Protein AF-A0A0G1R6E9-F1 (afdb_monomer_lite)

pLDDT: mean 75.88, std 12.19, range [43.12, 94.75]

Structure (mmCIF, N/CA/C/O backbone):
data_AF-A0A0G1R6E9-F1
#
_entry.id   AF-A0A0G1R6E9-F1
#
loop_
_atom_site.group_PDB
_atom_site.id
_atom_site.type_symbol
_atom_site.label_atom_id
_atom_site.label_alt_id
_atom_site.label_comp_id
_atom_site.label_asym_id
_atom_site.label_entity_id
_atom_site.label_seq_id
_atom_site.pdbx_PDB_ins_code
_atom_site.Cartn_x
_atom_site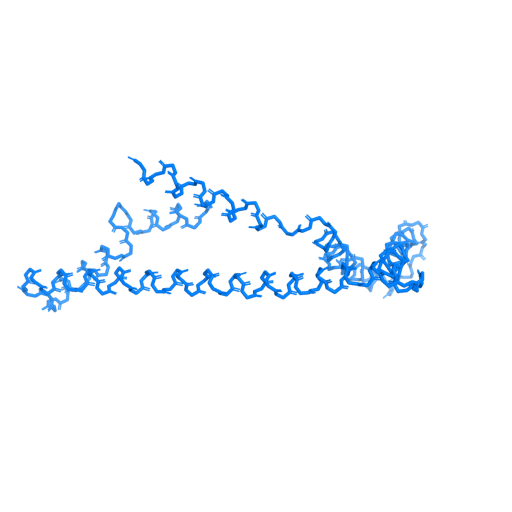.Cartn_y
_atom_site.Cartn_z
_atom_site.occupancy
_atom_site.B_iso_or_equiv
_atom_site.auth_seq_id
_atom_site.auth_comp_id
_atom_site.auth_asym_id
_atom_site.auth_atom_id
_atom_site.pdbx_PDB_model_num
ATOM 1 N N . MET A 1 1 ? -12.858 14.632 7.240 1.00 53.41 1 MET A N 1
ATOM 2 C CA . MET A 1 1 ? -13.126 16.078 7.364 1.00 53.41 1 MET A CA 1
ATOM 3 C C . MET A 1 1 ? -14.202 16.492 6.364 1.00 53.41 1 MET A C 1
ATOM 5 O O . MET A 1 1 ? -15.288 16.811 6.802 1.00 53.41 1 MET A O 1
ATOM 9 N N . ILE A 1 2 ? -14.005 16.255 5.063 1.00 55.19 2 ILE A N 1
ATOM 10 C CA . ILE A 1 2 ? -14.931 16.658 3.980 1.00 55.19 2 ILE A CA 1
ATOM 11 C C . ILE A 1 2 ? -16.388 16.169 4.141 1.00 55.19 2 ILE A C 1
ATOM 13 O O . ILE A 1 2 ? -17.317 16.931 3.910 1.00 55.19 2 ILE A O 1
ATOM 17 N N . LEU A 1 3 ? -16.621 14.919 4.559 1.00 47.75 3 LEU A N 1
ATOM 18 C CA . LEU A 1 3 ? -17.990 14.393 4.675 1.00 47.75 3 LEU A CA 1
ATOM 19 C C . LEU A 1 3 ? -18.774 15.015 5.845 1.00 47.75 3 LEU A C 1
ATOM 21 O O . LEU A 1 3 ? -19.981 15.183 5.741 1.00 47.75 3 LEU A O 1
ATOM 25 N N . GLY A 1 4 ? -18.091 15.376 6.937 1.00 54.84 4 GLY A N 1
ATOM 26 C CA . GLY A 1 4 ? -18.720 16.034 8.085 1.00 54.84 4 GLY A CA 1
ATOM 27 C C . GLY A 1 4 ? -19.190 17.440 7.728 1.00 54.84 4 GLY A C 1
ATOM 28 O O . GLY A 1 4 ? -20.334 17.782 7.999 1.00 54.84 4 GLY A O 1
ATOM 29 N N . ASP A 1 5 ? -18.347 18.192 7.019 1.00 59.56 5 ASP A N 1
ATOM 30 C CA . ASP A 1 5 ? -18.644 19.564 6.597 1.00 59.56 5 ASP A CA 1
ATOM 31 C C . ASP A 1 5 ? -19.755 19.608 5.530 1.00 59.56 5 ASP A C 1
ATOM 33 O O . ASP A 1 5 ? -20.613 20.488 5.559 1.00 59.56 5 ASP A O 1
ATOM 37 N N . ILE A 1 6 ? -19.804 18.620 4.622 1.00 57.41 6 ILE A N 1
ATOM 38 C CA . ILE A 1 6 ? -20.893 18.483 3.637 1.00 57.41 6 ILE A CA 1
ATOM 39 C C . ILE A 1 6 ? -22.212 18.124 4.325 1.00 57.41 6 ILE A C 1
ATOM 41 O O . ILE A 1 6 ? -23.246 18.704 4.008 1.00 57.41 6 ILE A O 1
ATOM 45 N N . LEU A 1 7 ? -22.197 17.189 5.276 1.00 51.84 7 LEU A N 1
ATOM 46 C CA . LEU A 1 7 ? -23.406 16.809 6.005 1.00 51.84 7 LEU A CA 1
ATOM 47 C C . LEU A 1 7 ? -23.935 17.960 6.869 1.00 51.84 7 LEU A C 1
ATOM 49 O O . LEU A 1 7 ? -25.143 18.153 6.948 1.00 51.84 7 LEU A O 1
ATOM 53 N N . GLN A 1 8 ? -23.049 18.762 7.456 1.00 56.00 8 GLN A N 1
ATOM 54 C CA . GLN A 1 8 ? -23.423 19.945 8.231 1.00 56.00 8 GLN A CA 1
ATOM 55 C C . GLN A 1 8 ? -23.928 21.091 7.336 1.00 56.00 8 GLN A C 1
ATOM 57 O O . GLN A 1 8 ? -24.841 21.816 7.724 1.00 56.00 8 GLN A O 1
ATOM 62 N N . GLY A 1 9 ? -23.378 21.225 6.123 1.00 59.53 9 GLY A N 1
ATOM 63 C CA . GLY A 1 9 ? -23.815 22.206 5.128 1.00 59.53 9 GLY A CA 1
ATOM 64 C C . GLY A 1 9 ? -25.138 21.863 4.434 1.00 59.53 9 GLY A C 1
ATOM 65 O O . GLY A 1 9 ? -25.863 22.774 4.046 1.00 59.53 9 GLY A O 1
ATOM 66 N N . VAL A 1 10 ? -25.466 20.575 4.288 1.00 59.34 10 VAL A N 1
ATOM 67 C CA . VAL A 1 10 ? -26.710 20.114 3.644 1.00 59.34 10 VAL A CA 1
ATOM 68 C C . VAL A 1 10 ? -27.852 19.948 4.651 1.00 59.34 10 VAL A C 1
ATOM 70 O O . VAL A 1 10 ? -28.962 20.356 4.341 1.00 59.34 10 VAL A O 1
ATOM 73 N N . PHE A 1 11 ? -27.586 19.416 5.852 1.00 57.34 11 PHE A N 1
ATOM 74 C CA . PHE A 1 11 ? -28.624 19.063 6.840 1.00 57.34 11 PHE A CA 1
ATOM 75 C C . PHE A 1 11 ? -28.690 20.006 8.063 1.00 57.34 11 PHE A C 1
ATOM 77 O O . PHE A 1 11 ? -29.456 19.780 9.005 1.00 57.34 11 PHE A O 1
ATOM 84 N N . GLY A 1 12 ? -27.878 21.071 8.080 1.00 61.88 12 GLY A N 1
ATOM 85 C CA . GLY A 1 12 ? -27.854 22.077 9.146 1.00 61.88 12 GLY A CA 1
ATOM 86 C C . GLY A 1 12 ? -27.498 21.533 10.539 1.00 61.88 12 GLY 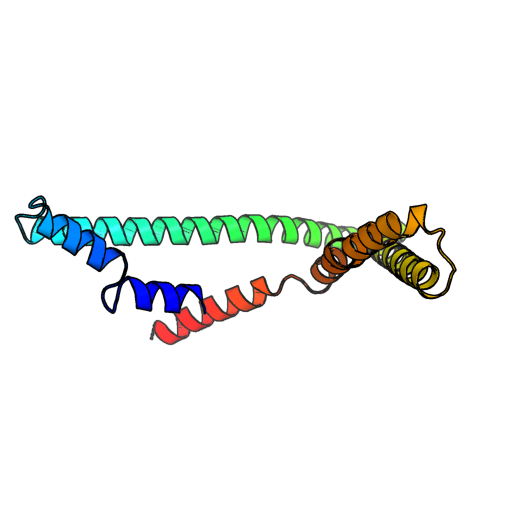A C 1
ATOM 87 O O . GLY A 1 12 ? -27.065 20.394 10.714 1.00 61.88 12 GLY A O 1
ATOM 88 N N . GLU A 1 13 ? -27.708 22.357 11.570 1.00 57.38 13 GLU A N 1
ATOM 89 C CA . GLU A 1 13 ? -27.358 22.060 12.974 1.00 57.38 13 GLU A CA 1
ATOM 90 C C . GLU A 1 13 ? -28.123 20.855 13.568 1.00 57.38 13 GLU A C 1
ATOM 92 O O . GLU A 1 13 ? -27.738 20.311 14.601 1.00 57.38 13 GLU A O 1
ATOM 97 N N . LYS A 1 14 ? -29.201 20.413 12.904 1.00 57.00 14 LYS A N 1
ATOM 98 C CA . LYS A 1 14 ? -30.074 19.317 13.351 1.00 57.00 14 LYS A CA 1
ATOM 99 C C . LYS A 1 14 ? -29.705 17.940 12.774 1.00 57.00 14 LYS A C 1
ATOM 101 O O . LYS A 1 14 ? -30.206 16.936 13.286 1.00 57.00 14 LYS A O 1
ATOM 106 N N . GLY A 1 15 ? -28.847 17.877 11.750 1.00 65.62 15 GLY A N 1
ATOM 107 C CA . GLY A 1 15 ? -28.393 16.635 11.111 1.00 65.62 15 GLY A CA 1
ATOM 108 C C . GLY A 1 15 ? -29.484 15.853 10.356 1.00 65.62 15 GLY A C 1
ATOM 109 O O . GLY A 1 15 ? -30.660 16.217 10.360 1.00 65.62 15 GLY A O 1
ATOM 110 N N . ILE A 1 16 ? -29.096 14.734 9.725 1.00 64.50 16 ILE A N 1
ATOM 111 C CA . ILE A 1 16 ? -29.973 13.894 8.877 1.00 64.50 16 ILE A CA 1
ATOM 112 C C . ILE A 1 16 ? -31.225 13.430 9.645 1.00 64.50 16 ILE A C 1
ATOM 114 O O . ILE A 1 16 ? -32.338 13.487 9.124 1.00 64.50 16 ILE A O 1
ATOM 118 N N . ALA A 1 17 ? -31.067 13.026 10.909 1.00 62.47 17 ALA A N 1
ATOM 119 C CA . ALA A 1 17 ? -32.177 12.605 11.761 1.00 62.47 17 ALA A CA 1
ATOM 120 C C . ALA A 1 17 ? -33.183 13.736 12.059 1.00 62.47 17 ALA A C 1
ATOM 122 O O . ALA A 1 17 ? -34.372 13.474 12.227 1.00 62.47 17 ALA A O 1
ATOM 123 N N . GLY A 1 18 ? -32.734 14.994 12.119 1.00 65.94 18 GLY A N 1
ATOM 124 C CA . GLY A 1 18 ? -33.610 16.152 12.282 1.00 65.94 18 GLY A CA 1
ATOM 125 C C . GLY A 1 18 ? -34.443 16.436 11.036 1.00 65.94 18 GLY A C 1
ATOM 126 O O . GLY A 1 18 ? -35.645 16.667 11.148 1.00 65.94 18 GLY A O 1
ATOM 127 N N . GLU A 1 19 ? -33.826 16.347 9.861 1.00 69.00 19 GLU A N 1
ATOM 128 C CA . GLU A 1 19 ? -34.484 16.645 8.588 1.00 69.00 19 GLU A CA 1
ATOM 129 C C . GLU A 1 19 ? -35.496 15.569 8.181 1.00 69.00 19 GLU A C 1
ATOM 131 O O . GLU A 1 19 ? -36.607 15.889 7.765 1.00 69.00 19 GLU A O 1
ATOM 136 N N . VAL A 1 20 ? -35.183 14.287 8.407 1.00 66.31 20 VAL A N 1
ATOM 137 C CA . VAL A 1 20 ? -36.142 13.189 8.191 1.00 66.31 20 VAL A CA 1
ATOM 138 C C . VAL A 1 20 ? -37.378 13.356 9.082 1.00 66.31 20 VAL A C 1
ATOM 140 O O . VAL A 1 20 ? -38.501 13.113 8.640 1.00 66.31 20 VAL A O 1
ATOM 143 N N . VAL A 1 21 ? -37.205 13.826 10.320 1.00 66.31 21 VAL A N 1
ATOM 144 C CA . VAL A 1 21 ? -38.327 14.114 11.225 1.00 66.31 21 VAL A CA 1
ATOM 145 C C . VAL A 1 21 ? -39.143 15.319 10.753 1.00 66.31 21 VAL A C 1
ATOM 147 O O . VAL A 1 21 ? -40.371 15.272 10.811 1.00 66.31 21 VAL A O 1
ATOM 150 N N . ASP A 1 22 ? -38.503 16.368 10.239 1.00 69.56 22 ASP A N 1
ATOM 151 C CA . ASP A 1 22 ? -39.193 17.550 9.708 1.00 69.56 22 ASP A CA 1
ATOM 152 C C . ASP A 1 22 ? -39.970 17.222 8.404 1.00 69.56 22 ASP A C 1
ATOM 154 O O . ASP A 1 22 ? -41.095 17.696 8.203 1.00 69.56 22 ASP A O 1
ATOM 158 N N . VAL A 1 23 ? -39.466 16.307 7.565 1.00 69.19 23 VAL A N 1
ATOM 159 C CA . VAL A 1 23 ? -40.198 15.748 6.406 1.00 69.19 23 VAL A CA 1
ATOM 160 C C . VAL A 1 23 ? -41.386 14.874 6.847 1.00 69.19 23 VAL A C 1
ATOM 162 O O . VAL A 1 23 ? -42.477 14.938 6.274 1.00 69.19 23 VAL A O 1
ATOM 165 N N . LEU A 1 24 ? -41.231 14.082 7.910 1.00 66.25 24 LEU A N 1
ATOM 166 C CA . LEU A 1 24 ? -42.313 13.251 8.461 1.00 66.25 24 LEU A CA 1
ATOM 167 C C . LEU A 1 24 ? -43.405 14.075 9.173 1.00 66.25 24 LEU A C 1
ATOM 169 O O . LEU A 1 24 ? -44.576 13.683 9.184 1.00 66.25 24 LEU A O 1
ATOM 173 N N . LYS A 1 25 ? -43.051 15.243 9.721 1.00 65.25 25 LYS A N 1
ATOM 174 C CA . LYS A 1 25 ? -44.009 16.237 10.231 1.00 65.25 25 LYS A CA 1
ATOM 175 C C . LYS A 1 25 ? -44.761 16.939 9.106 1.00 65.25 25 LYS A C 1
ATOM 177 O O . LYS A 1 25 ? -45.984 17.028 9.157 1.00 65.25 25 LYS A O 1
ATOM 182 N N . SER A 1 26 ? -44.053 17.407 8.077 1.00 68.00 26 SER A N 1
ATOM 183 C CA . SER A 1 26 ? -44.668 18.124 6.946 1.00 68.00 26 SER A CA 1
ATOM 184 C C . SER A 1 26 ? -45.570 17.241 6.076 1.00 68.00 26 SER A C 1
ATOM 186 O O . SER A 1 26 ? -46.534 17.736 5.500 1.00 68.00 26 SER A O 1
ATOM 188 N N . SER A 1 27 ? -45.330 15.928 6.042 1.00 65.81 27 SER A N 1
ATOM 189 C CA . SER A 1 27 ? -46.206 14.942 5.387 1.00 65.81 27 SER A CA 1
ATOM 190 C C . SER A 1 27 ? -47.440 14.538 6.214 1.00 65.81 27 SER A C 1
ATOM 192 O O . SER A 1 27 ? -48.269 13.765 5.737 1.00 65.81 27 SER A O 1
ATOM 194 N N . GLY A 1 28 ? -47.600 15.056 7.441 1.00 63.06 28 GLY A N 1
ATOM 195 C CA . GLY A 1 28 ? -48.772 14.808 8.293 1.00 63.06 28 GLY A CA 1
ATOM 196 C C . GLY A 1 28 ? -48.828 13.415 8.935 1.00 63.06 28 GLY A C 1
ATOM 197 O O . GLY A 1 28 ? -49.869 13.025 9.473 1.00 63.06 28 GLY A O 1
ATOM 198 N N . VAL A 1 29 ? -47.724 12.663 8.875 1.00 60.69 29 VAL A N 1
ATOM 199 C CA . VAL A 1 29 ? -47.596 11.302 9.423 1.00 60.69 29 VAL A CA 1
ATOM 200 C C . VAL A 1 29 ? -47.353 11.338 10.935 1.00 60.69 29 VAL A C 1
ATOM 202 O O . VAL A 1 29 ? -47.875 10.496 11.661 1.00 60.69 29 VAL A O 1
ATOM 205 N N . ILE A 1 30 ? -46.624 12.343 11.430 1.00 58.03 30 ILE A N 1
ATOM 206 C CA . ILE A 1 30 ? -46.391 12.555 12.865 1.00 58.03 30 ILE A CA 1
ATOM 207 C C . ILE A 1 30 ? -47.472 13.487 13.418 1.00 58.03 30 ILE A C 1
ATOM 209 O O . ILE A 1 30 ? -47.479 14.679 13.118 1.00 58.03 30 ILE A O 1
ATOM 213 N N . LYS A 1 31 ? -48.379 12.941 14.233 1.00 62.22 31 LYS A N 1
ATOM 214 C CA . LYS A 1 31 ? -49.479 13.694 14.867 1.00 62.22 31 LYS A CA 1
ATOM 215 C C . LYS A 1 31 ? -49.325 13.863 16.381 1.00 62.22 31 LYS A C 1
ATOM 217 O O . LYS A 1 31 ? -49.923 14.779 16.932 1.00 62.22 31 LYS A O 1
ATOM 222 N N . ASP A 1 32 ? -48.494 13.033 17.018 1.00 67.31 32 ASP A N 1
ATOM 223 C CA . ASP A 1 32 ? -48.285 13.009 18.471 1.00 67.31 32 ASP A CA 1
ATOM 224 C C . ASP A 1 32 ? -46.792 13.109 18.853 1.00 67.31 32 ASP A C 1
ATOM 226 O O . ASP A 1 32 ? -45.954 12.483 18.188 1.00 67.31 32 ASP A O 1
ATOM 230 N N . PRO A 1 33 ? -46.443 13.822 19.948 1.00 71.19 33 PRO A N 1
ATOM 231 C CA . PRO A 1 33 ? -45.064 13.968 20.440 1.00 71.19 33 PRO A CA 1
ATOM 232 C C . PRO A 1 33 ? -44.355 12.633 20.718 1.00 71.19 33 PRO A C 1
ATOM 234 O O . PRO A 1 33 ? -43.158 12.495 20.468 1.00 71.19 33 PRO A O 1
ATOM 237 N N . ASP A 1 34 ? -45.098 11.619 21.167 1.00 72.56 34 ASP A N 1
ATOM 238 C CA . ASP A 1 34 ? -44.561 10.281 21.448 1.00 72.56 34 ASP A CA 1
ATOM 239 C C . ASP A 1 34 ? -44.138 9.527 20.179 1.00 72.56 34 ASP A C 1
ATOM 241 O O . ASP A 1 34 ? -43.226 8.695 20.206 1.00 72.56 34 ASP A O 1
ATOM 245 N N . MET A 1 35 ? -44.782 9.813 19.044 1.00 66.44 35 MET A N 1
ATOM 246 C CA . MET A 1 35 ? -44.444 9.202 17.759 1.00 66.44 35 MET A CA 1
ATOM 247 C C . MET A 1 35 ? -43.171 9.822 17.175 1.00 66.44 35 MET A C 1
ATOM 249 O O . MET A 1 35 ? -42.332 9.102 16.634 1.00 66.44 35 MET A O 1
ATOM 253 N N . GLU A 1 36 ? -42.981 11.134 17.352 1.00 69.06 36 GLU A N 1
ATOM 254 C CA . GLU A 1 36 ? -41.730 11.813 17.002 1.00 69.06 36 GLU A CA 1
ATOM 255 C C . GLU A 1 36 ? -40.544 11.224 17.771 1.00 69.06 36 GLU A C 1
ATOM 257 O O . GLU A 1 36 ? -39.494 10.950 17.187 1.00 69.06 36 GLU A O 1
ATOM 262 N N . LEU A 1 37 ? -40.719 10.998 19.074 1.00 75.62 37 LEU A N 1
ATOM 263 C CA . LEU A 1 37 ? -39.660 10.501 19.945 1.00 75.62 37 LEU A CA 1
ATOM 264 C C . LEU A 1 37 ? -39.239 9.075 19.557 1.00 75.62 37 LEU A C 1
ATOM 266 O O . LEU A 1 37 ? -38.046 8.789 19.467 1.00 75.62 37 LEU A O 1
ATOM 270 N N . LYS A 1 38 ? -40.206 8.216 19.209 1.00 80.19 38 LYS A N 1
ATOM 271 C CA . LYS A 1 38 ? -39.944 6.863 18.689 1.00 80.19 38 LYS A CA 1
ATOM 272 C C . LYS A 1 38 ? -39.239 6.869 17.335 1.00 80.19 38 LYS A C 1
ATOM 274 O O . LYS A 1 38 ? -38.358 6.046 17.113 1.00 80.19 38 LYS A O 1
ATOM 279 N N . ILE A 1 39 ? -39.596 7.784 16.433 1.00 78.00 39 ILE A N 1
ATOM 280 C CA . ILE A 1 39 ? -38.942 7.907 15.121 1.00 78.00 39 ILE A CA 1
ATOM 281 C C . ILE A 1 39 ? -37.505 8.405 15.283 1.00 78.00 39 ILE A C 1
ATOM 283 O O . ILE A 1 39 ? -36.599 7.848 14.670 1.00 78.00 39 ILE A O 1
ATOM 287 N N . ARG A 1 40 ? -37.272 9.400 16.148 1.00 75.12 40 ARG A N 1
ATOM 288 C CA . ARG A 1 40 ? -35.919 9.876 16.476 1.00 75.12 40 ARG A CA 1
ATOM 289 C C . ARG A 1 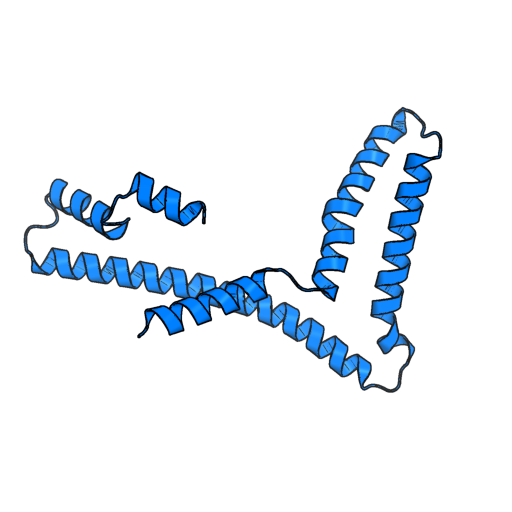40 ? -35.060 8.764 17.072 1.00 75.12 40 ARG A C 1
ATOM 291 O O . ARG A 1 40 ? -33.931 8.587 16.629 1.00 75.12 40 ARG A O 1
ATOM 298 N N . GLN A 1 41 ? -35.606 7.991 18.011 1.00 80.75 41 GLN A N 1
ATOM 299 C CA . GLN A 1 41 ? -34.927 6.823 18.579 1.00 80.75 41 GLN A CA 1
ATOM 300 C C . GLN A 1 41 ? -34.625 5.767 17.510 1.00 80.75 41 GLN A C 1
ATOM 302 O O . GLN A 1 41 ? -33.492 5.315 17.411 1.00 80.75 41 GLN A O 1
ATOM 307 N N . ALA A 1 42 ? -35.589 5.432 16.649 1.00 81.81 42 ALA A N 1
ATOM 308 C CA . ALA A 1 42 ? -35.390 4.454 15.581 1.00 81.81 42 ALA A CA 1
ATOM 309 C C . ALA A 1 42 ? -34.331 4.893 14.554 1.00 81.81 42 ALA A C 1
ATOM 311 O O . ALA A 1 42 ? -33.543 4.066 14.095 1.00 81.81 42 ALA A O 1
ATOM 312 N N . LEU A 1 43 ? -34.288 6.183 14.204 1.00 78.31 43 LEU A N 1
ATOM 313 C CA . LEU A 1 43 ? -33.267 6.747 13.317 1.00 78.31 43 LEU A CA 1
ATOM 314 C C . LEU A 1 43 ? -31.886 6.734 13.978 1.00 78.31 43 LEU A C 1
ATOM 316 O O . LEU A 1 43 ? -30.917 6.326 13.343 1.00 78.31 43 LEU A O 1
ATOM 320 N N . GLN A 1 44 ? -31.804 7.105 15.256 1.00 78.75 44 GLN A N 1
ATOM 321 C CA . GLN A 1 44 ? -30.557 7.068 16.015 1.00 78.75 44 GLN A CA 1
ATOM 322 C C . GLN A 1 44 ? -30.035 5.630 16.173 1.00 78.75 44 GLN A C 1
ATOM 324 O O . GLN A 1 44 ? -28.854 5.373 15.951 1.00 78.75 44 GLN A O 1
ATOM 329 N N . ASP A 1 45 ? -30.914 4.672 16.466 1.00 84.00 45 ASP A N 1
ATOM 330 C CA . ASP A 1 45 ? -30.579 3.248 16.549 1.00 84.00 45 ASP A CA 1
ATOM 331 C C . ASP A 1 45 ? -30.135 2.681 15.196 1.00 84.00 45 ASP A C 1
ATOM 333 O O . ASP A 1 45 ? -29.234 1.840 15.131 1.00 84.00 45 ASP A O 1
ATOM 337 N N . TYR A 1 46 ? -30.752 3.131 14.101 1.00 80.06 46 TYR A N 1
ATOM 338 C CA . TYR A 1 46 ? -30.355 2.754 12.748 1.00 80.06 46 TYR A CA 1
ATOM 339 C C . TYR A 1 46 ? -28.972 3.310 12.386 1.00 80.06 46 TYR A C 1
ATOM 341 O O . TYR A 1 46 ? -28.125 2.567 11.886 1.00 80.06 46 TYR A O 1
ATOM 349 N N . GLU A 1 47 ? -28.708 4.584 12.685 1.00 78.94 47 GLU A N 1
ATOM 350 C CA . GLU A 1 47 ? -27.394 5.204 12.485 1.00 78.94 47 GLU A CA 1
ATOM 351 C C . GLU A 1 47 ? -26.310 4.515 13.323 1.00 78.94 47 GLU A C 1
ATOM 353 O O . GLU A 1 47 ? -25.232 4.212 12.805 1.00 78.94 47 GLU A O 1
ATOM 358 N N . LEU A 1 48 ? -26.606 4.183 14.584 1.00 82.00 48 LEU A N 1
ATOM 359 C CA . LEU A 1 48 ? -25.702 3.429 15.452 1.00 82.00 48 LEU A CA 1
ATOM 360 C C . LEU A 1 48 ? -25.426 2.026 14.903 1.00 82.00 48 LEU A C 1
ATOM 362 O O . LEU A 1 48 ? -24.266 1.623 14.832 1.00 82.00 48 LEU A O 1
ATOM 366 N N . LYS A 1 49 ? -26.456 1.293 14.460 1.00 82.75 49 LYS A N 1
ATOM 367 C CA . LYS A 1 49 ? -26.290 -0.033 13.837 1.00 82.75 49 LYS A CA 1
ATOM 368 C C . LYS A 1 49 ? -25.457 0.030 12.562 1.00 82.75 49 LYS A C 1
ATOM 370 O O . LYS A 1 49 ? -24.596 -0.824 12.367 1.00 82.75 49 LYS A O 1
ATOM 375 N N . LYS A 1 50 ? -25.676 1.038 11.717 1.00 79.31 50 LYS A N 1
ATOM 376 C CA . LYS A 1 50 ? -24.889 1.246 10.497 1.00 79.31 50 LYS A CA 1
ATOM 377 C C . LYS A 1 50 ? -23.428 1.562 10.828 1.00 79.31 50 LYS A C 1
ATOM 379 O O . LYS A 1 50 ? -22.530 0.932 10.282 1.00 79.31 50 LYS A O 1
ATOM 384 N N . SER A 1 51 ? -23.189 2.465 11.780 1.00 75.88 51 SER A N 1
ATOM 385 C CA . SER A 1 51 ? -21.835 2.788 12.240 1.00 75.88 51 SER A CA 1
ATOM 386 C C . SER A 1 51 ? -21.131 1.575 12.856 1.00 75.88 51 SER A C 1
ATOM 388 O O . SER A 1 51 ? -19.940 1.373 12.629 1.00 75.88 51 SER A O 1
ATOM 390 N N . GLN A 1 52 ? -21.863 0.737 13.593 1.00 76.12 52 GLN A N 1
ATOM 391 C CA . GLN A 1 52 ? -21.336 -0.500 14.159 1.00 76.12 52 GLN A CA 1
ATOM 392 C C . GLN A 1 52 ? -20.944 -1.502 13.063 1.00 76.12 52 GLN A C 1
ATOM 394 O O . GLN A 1 52 ? -19.854 -2.065 13.129 1.00 76.12 52 GLN A O 1
ATOM 399 N N . GLN A 1 53 ? -21.773 -1.666 12.026 1.00 79.88 53 GLN A N 1
ATOM 400 C CA . GLN A 1 53 ? -21.442 -2.505 10.868 1.00 79.88 53 GLN A CA 1
ATOM 401 C C . GLN A 1 53 ? -20.189 -2.015 10.133 1.00 79.88 53 GLN A C 1
ATOM 403 O O . GLN A 1 53 ? -19.328 -2.830 9.814 1.00 79.88 53 GLN A O 1
ATOM 408 N N . ASP A 1 54 ? -20.033 -0.705 9.922 1.00 71.88 54 ASP A N 1
ATOM 409 C CA . ASP A 1 54 ? -18.828 -0.142 9.292 1.00 71.88 54 ASP A CA 1
ATOM 410 C C . ASP A 1 54 ? -17.557 -0.428 10.115 1.00 71.88 54 ASP A C 1
ATOM 412 O O . ASP A 1 54 ? -16.490 -0.738 9.569 1.00 71.88 54 ASP A O 1
ATOM 416 N N . VAL A 1 55 ? -17.663 -0.363 11.446 1.00 77.81 55 VAL A N 1
ATOM 417 C CA . VAL A 1 55 ? -16.567 -0.714 12.360 1.00 77.81 55 VAL A CA 1
ATOM 418 C C . VAL A 1 55 ? -16.254 -2.207 12.293 1.00 77.81 55 VAL A C 1
ATOM 420 O O . VAL A 1 55 ? -15.080 -2.573 12.271 1.00 77.81 55 VAL A O 1
ATOM 423 N N . ASP A 1 56 ? -17.264 -3.071 12.240 1.00 78.06 56 ASP A N 1
ATOM 424 C CA . ASP A 1 56 ? -17.063 -4.519 12.185 1.00 78.06 56 ASP A CA 1
ATOM 425 C C . ASP A 1 56 ? -16.480 -4.962 10.833 1.00 78.06 56 ASP A C 1
ATOM 427 O O . ASP A 1 56 ? -15.540 -5.754 10.814 1.00 78.06 56 ASP A O 1
ATOM 431 N N . LEU A 1 57 ? -16.902 -4.360 9.715 1.00 76.25 57 LEU A N 1
ATOM 432 C CA . LEU A 1 57 ? -16.255 -4.538 8.407 1.00 76.25 57 LEU A CA 1
ATOM 433 C C . LEU A 1 57 ? -14.783 -4.100 8.432 1.00 76.25 57 LEU A C 1
ATOM 435 O O . LEU A 1 57 ? -13.908 -4.791 7.906 1.00 76.25 57 LEU A O 1
ATOM 439 N N . SER A 1 58 ? -14.491 -2.976 9.089 1.00 74.75 58 SER A N 1
ATOM 440 C CA . SER A 1 58 ? -13.118 -2.487 9.252 1.00 74.75 58 SER A CA 1
ATOM 441 C C . SER A 1 58 ? -12.265 -3.423 10.116 1.00 74.75 58 SER A C 1
ATOM 443 O O . SER A 1 58 ? -11.076 -3.593 9.840 1.00 74.75 58 SER A O 1
ATOM 445 N N . LYS A 1 59 ? -12.856 -4.046 11.144 1.00 76.62 59 LYS A N 1
ATOM 446 C CA . LYS A 1 59 ? -12.190 -5.057 11.978 1.00 76.62 59 LYS A CA 1
ATOM 447 C C . LYS A 1 59 ? -11.908 -6.336 11.202 1.00 76.62 59 LYS A C 1
ATOM 449 O O . LYS A 1 59 ? -10.776 -6.787 11.255 1.00 76.62 59 LYS A O 1
ATOM 454 N N . ILE A 1 60 ? -12.867 -6.856 10.433 1.00 75.00 60 ILE A N 1
ATOM 455 C CA . ILE A 1 60 ? -12.668 -8.051 9.592 1.00 75.00 60 ILE A CA 1
ATOM 456 C C . ILE A 1 60 ? -11.477 -7.838 8.644 1.00 75.00 60 ILE A C 1
ATOM 458 O O . ILE A 1 60 ? -10.554 -8.647 8.606 1.00 75.00 60 ILE A O 1
ATOM 462 N N . ALA A 1 61 ? -11.422 -6.690 7.960 1.00 74.12 61 ALA A N 1
ATOM 463 C CA . ALA A 1 61 ? -10.299 -6.353 7.083 1.00 74.12 61 ALA A CA 1
ATOM 464 C C . ALA A 1 61 ? -8.962 -6.169 7.834 1.00 74.12 61 ALA A C 1
ATOM 466 O O . ALA A 1 61 ? -7.886 -6.402 7.276 1.00 74.12 61 ALA A O 1
ATOM 467 N N . ALA A 1 62 ? -9.001 -5.713 9.089 1.00 73.38 62 ALA A N 1
ATOM 468 C CA . ALA A 1 62 ? -7.816 -5.619 9.937 1.00 73.38 62 ALA A CA 1
ATOM 469 C C . ALA A 1 62 ? -7.354 -6.998 10.436 1.00 73.38 62 ALA A C 1
ATOM 471 O O . ALA A 1 62 ? -6.148 -7.241 10.489 1.00 73.38 62 ALA A O 1
ATOM 472 N N . ASP A 1 63 ? -8.287 -7.895 10.747 1.00 73.88 63 ASP A N 1
ATOM 473 C CA . ASP A 1 63 ? -8.024 -9.256 11.209 1.00 73.88 63 ASP A CA 1
ATOM 474 C C . ASP A 1 63 ? -7.433 -10.127 10.094 1.00 73.88 63 ASP A C 1
ATOM 476 O O . ASP A 1 63 ? -6.475 -10.854 10.352 1.00 73.88 63 ASP A O 1
ATOM 480 N N . ASP A 1 64 ? -7.874 -9.970 8.842 1.00 71.75 64 ASP A N 1
ATOM 481 C CA . ASP A 1 64 ? -7.238 -10.621 7.684 1.00 71.75 64 ASP A CA 1
ATOM 482 C C . ASP A 1 64 ? -5.760 -10.214 7.547 1.00 71.75 64 ASP A C 1
ATOM 484 O O . ASP A 1 64 ? -4.865 -11.046 7.362 1.00 71.75 64 ASP A O 1
ATOM 488 N N . ARG A 1 65 ? -5.463 -8.918 7.708 1.00 70.06 65 ARG A N 1
ATOM 489 C CA . ARG A 1 65 ? -4.078 -8.412 7.692 1.00 70.06 65 ARG A CA 1
ATOM 490 C C . ARG A 1 65 ? -3.279 -8.900 8.896 1.00 70.06 65 ARG A C 1
ATOM 492 O O . ARG A 1 65 ? -2.080 -9.155 8.773 1.00 70.06 65 ARG A O 1
ATOM 499 N N . LYS A 1 66 ? -3.928 -9.019 10.055 1.00 73.12 66 LYS A N 1
ATOM 500 C CA . LYS A 1 66 ? -3.320 -9.542 11.278 1.00 73.12 66 LYS A CA 1
ATOM 501 C C . LYS A 1 66 ? -2.968 -11.018 11.117 1.00 73.12 66 LYS A C 1
ATOM 503 O O . LYS A 1 66 ? -1.836 -11.372 11.406 1.00 73.12 66 LYS A O 1
ATOM 508 N N . SER A 1 67 ? -3.859 -11.834 10.559 1.00 69.94 67 SER A N 1
ATOM 509 C CA . SER A 1 67 ? -3.600 -13.246 10.258 1.00 69.94 67 SER A CA 1
ATOM 510 C C . SER A 1 67 ? -2.378 -13.418 9.346 1.00 69.94 67 SER A C 1
ATOM 512 O O . SER A 1 67 ? -1.482 -14.207 9.645 1.00 69.94 67 SER A O 1
ATOM 514 N N . ALA A 1 68 ? -2.257 -12.593 8.298 1.00 65.12 68 ALA A N 1
ATOM 515 C CA . ALA A 1 68 ? -1.073 -12.583 7.437 1.00 65.12 68 ALA A CA 1
ATOM 516 C C . ALA A 1 68 ? 0.212 -12.172 8.189 1.00 65.12 68 ALA A C 1
ATOM 518 O O . ALA A 1 68 ? 1.301 -12.674 7.902 1.00 65.12 68 ALA A O 1
ATOM 519 N N . ARG A 1 69 ? 0.112 -11.265 9.170 1.00 71.19 69 ARG A N 1
ATOM 520 C CA . ARG A 1 69 ? 1.248 -10.865 10.011 1.00 71.19 69 ARG A CA 1
ATOM 521 C C . ARG A 1 69 ? 1.619 -11.943 11.027 1.00 71.19 69 ARG A C 1
ATOM 523 O O . ARG A 1 69 ? 2.809 -12.166 11.234 1.00 71.19 69 ARG A O 1
ATOM 530 N N . ASP A 1 70 ? 0.633 -12.619 11.599 1.00 75.00 70 ASP A N 1
ATOM 531 C CA . ASP A 1 70 ? 0.809 -13.726 12.533 1.00 75.00 70 ASP A CA 1
ATOM 532 C C . ASP A 1 70 ? 1.478 -14.911 11.826 1.00 75.00 70 ASP A C 1
ATOM 534 O O . ASP A 1 70 ? 2.463 -15.439 12.335 1.00 75.00 70 ASP A O 1
ATOM 538 N N . MET A 1 71 ? 1.066 -15.227 10.591 1.00 72.94 71 MET A N 1
ATOM 539 C CA . MET A 1 71 ? 1.755 -16.198 9.734 1.00 72.94 71 MET A CA 1
ATOM 540 C C . MET A 1 71 ? 3.238 -15.842 9.560 1.00 72.94 71 MET A C 1
ATOM 542 O O . MET A 1 71 ? 4.098 -16.702 9.727 1.00 72.94 71 MET A O 1
ATOM 546 N N . ASN A 1 72 ? 3.561 -14.570 9.305 1.00 69.25 72 ASN A N 1
ATOM 547 C CA . ASN A 1 72 ? 4.954 -14.132 9.174 1.00 69.25 72 ASN A CA 1
ATOM 548 C C . ASN A 1 72 ? 5.740 -14.278 10.482 1.00 69.25 72 ASN A C 1
ATOM 550 O O . ASN A 1 72 ? 6.912 -14.649 10.450 1.00 69.25 72 ASN A O 1
ATOM 554 N N . ILE A 1 73 ? 5.117 -14.003 11.631 1.00 73.75 73 ILE A N 1
ATOM 555 C CA . ILE A 1 73 ? 5.737 -14.189 12.950 1.00 73.75 73 ILE A CA 1
ATOM 556 C C . ILE A 1 73 ? 6.009 -15.677 13.197 1.00 73.75 73 ILE A C 1
ATOM 558 O O . ILE A 1 73 ? 7.123 -16.032 13.581 1.00 73.75 73 ILE A O 1
ATOM 562 N N . THR A 1 74 ? 5.043 -16.554 12.920 1.00 75.62 74 THR A N 1
ATOM 563 C CA . THR A 1 74 ? 5.209 -18.009 13.032 1.00 75.62 74 THR A CA 1
ATOM 564 C C . THR A 1 74 ? 6.297 -18.523 12.086 1.00 75.62 74 THR A C 1
ATOM 566 O O . THR A 1 74 ? 7.163 -19.290 12.501 1.00 75.62 74 THR A O 1
ATOM 569 N N . SER A 1 75 ? 6.340 -18.044 10.840 1.00 67.81 75 SER A N 1
ATOM 570 C CA . SER A 1 75 ? 7.399 -18.374 9.880 1.00 67.81 75 SER A CA 1
ATOM 571 C C . SER A 1 75 ? 8.790 -17.936 10.351 1.00 67.81 75 SER A C 1
ATOM 573 O O . SER A 1 75 ? 9.767 -18.647 10.121 1.00 67.81 75 SER A O 1
ATOM 575 N N . LEU A 1 76 ? 8.906 -16.803 11.055 1.00 70.88 76 LEU A N 1
ATOM 576 C CA . LEU A 1 76 ? 10.170 -16.334 11.638 1.00 70.88 76 LEU A CA 1
ATOM 577 C C . LEU A 1 76 ? 10.682 -17.223 12.784 1.00 70.88 76 LEU A C 1
ATOM 579 O O . LEU A 1 76 ? 11.886 -17.209 13.059 1.00 70.88 76 LEU A O 1
ATOM 583 N N . GLN A 1 77 ? 9.811 -18.006 13.425 1.00 76.69 77 GLN A N 1
ATOM 584 C CA . GLN A 1 77 ? 10.161 -18.908 14.529 1.00 76.69 77 GLN A CA 1
ATOM 585 C C . GLN A 1 77 ? 10.662 -20.288 14.072 1.00 76.69 77 GLN A C 1
ATOM 587 O O . GLN A 1 77 ? 11.338 -20.958 14.843 1.00 76.69 77 GLN A O 1
ATOM 592 N N . GLN A 1 78 ? 10.381 -20.707 12.834 1.00 74.25 78 GLN A N 1
ATOM 593 C CA . GLN A 1 78 ? 10.845 -21.997 12.292 1.00 74.25 78 GLN A CA 1
ATOM 594 C C . GLN A 1 78 ? 12.351 -21.992 11.993 1.00 74.25 78 GLN A C 1
ATOM 596 O O . GLN A 1 78 ? 12.927 -20.928 11.884 1.00 74.25 78 GLN A O 1
ATOM 601 N N . ASP A 1 79 ? 13.034 -23.122 11.819 1.00 74.31 79 ASP A N 1
ATOM 602 C CA . ASP A 1 79 ? 14.488 -23.104 11.532 1.00 74.31 79 ASP A CA 1
ATOM 603 C C . ASP A 1 79 ? 14.840 -22.857 10.055 1.00 74.31 79 ASP A C 1
ATOM 605 O O . ASP A 1 79 ? 15.981 -22.516 9.721 1.00 74.31 79 ASP A O 1
ATOM 609 N N . ASP A 1 80 ? 13.857 -22.961 9.158 1.00 76.50 80 ASP A N 1
ATOM 610 C CA . ASP A 1 80 ? 14.068 -22.799 7.723 1.00 76.50 80 ASP A CA 1
ATOM 611 C C . ASP A 1 80 ? 14.338 -21.331 7.339 1.00 76.50 80 ASP A C 1
ATOM 613 O O . ASP A 1 80 ? 13.456 -20.467 7.328 1.00 76.50 80 ASP A O 1
ATOM 617 N N . LYS A 1 81 ? 15.594 -21.044 6.975 1.00 74.00 81 LYS A N 1
ATOM 618 C CA . LYS A 1 81 ? 16.062 -19.712 6.564 1.00 74.00 81 LYS A CA 1
ATOM 619 C C . LYS A 1 81 ? 15.421 -19.221 5.264 1.00 74.00 81 LYS A C 1
ATOM 621 O O . LYS A 1 81 ? 15.389 -18.005 5.059 1.00 74.00 81 LYS A O 1
ATOM 626 N N . PHE A 1 82 ? 14.949 -20.116 4.396 1.00 76.19 82 PHE A N 1
ATOM 627 C CA . PHE A 1 82 ? 14.314 -19.749 3.133 1.00 76.19 82 PHE A CA 1
ATOM 628 C C . PHE A 1 82 ? 12.962 -19.084 3.391 1.00 76.19 82 PHE A C 1
ATOM 630 O O . PHE A 1 82 ? 12.747 -17.948 2.968 1.00 76.19 82 PHE A O 1
ATOM 637 N N . VAL A 1 83 ? 12.102 -19.727 4.185 1.00 74.44 83 VAL A N 1
ATOM 638 C CA . VAL A 1 83 ? 10.759 -19.224 4.513 1.00 74.44 83 VAL A CA 1
ATOM 639 C C . VAL A 1 83 ? 10.834 -17.879 5.246 1.00 74.44 83 VAL A C 1
ATOM 641 O O . VAL A 1 83 ? 10.126 -16.940 4.884 1.00 74.44 83 VAL A O 1
ATOM 644 N N . LYS A 1 84 ? 11.772 -17.717 6.193 1.00 74.69 84 LYS A N 1
ATOM 645 C CA . LYS A 1 84 ? 11.990 -16.435 6.902 1.00 74.69 84 LYS A CA 1
ATOM 646 C C . LYS A 1 84 ? 12.331 -15.273 5.982 1.00 74.69 84 LYS A C 1
ATOM 648 O O . LYS A 1 84 ? 11.973 -14.129 6.252 1.00 74.69 84 LYS A O 1
ATOM 653 N N . ARG A 1 85 ? 13.122 -15.551 4.947 1.00 79.25 85 ARG A N 1
ATOM 654 C CA . ARG A 1 85 ? 13.680 -14.528 4.058 1.00 79.25 85 ARG A CA 1
ATOM 655 C C . ARG A 1 85 ? 12.848 -14.331 2.806 1.00 79.25 85 ARG A C 1
ATOM 657 O O . ARG A 1 85 ? 13.044 -13.317 2.148 1.00 79.25 85 ARG A O 1
ATOM 664 N N . PHE A 1 86 ? 11.925 -15.239 2.499 1.00 83.69 86 PHE A N 1
ATOM 665 C CA . PHE A 1 86 ? 11.130 -15.210 1.277 1.00 83.69 86 PHE A CA 1
ATOM 666 C C . PHE A 1 86 ? 10.424 -13.869 1.071 1.00 83.69 86 PHE A C 1
ATOM 668 O O . PHE A 1 86 ? 10.520 -13.297 -0.004 1.00 83.69 86 PHE A O 1
ATOM 675 N N . ILE A 1 87 ? 9.798 -13.310 2.108 1.00 82.25 87 ILE A N 1
ATOM 676 C CA . ILE A 1 87 ? 9.069 -12.034 2.004 1.00 82.25 87 ILE A CA 1
ATOM 677 C C . ILE A 1 87 ? 10.006 -10.862 1.721 1.00 82.25 87 ILE A C 1
ATOM 679 O O . ILE A 1 87 ? 9.707 -10.024 0.873 1.00 82.25 87 ILE A O 1
ATOM 683 N N . TYR A 1 88 ? 11.154 -10.815 2.397 1.00 82.75 88 TYR A N 1
ATOM 684 C CA . TYR A 1 88 ? 12.165 -9.791 2.141 1.00 82.75 88 TYR A CA 1
ATOM 685 C C . TYR A 1 88 ? 12.770 -9.955 0.747 1.00 82.75 88 TYR A C 1
ATOM 687 O O . TYR A 1 88 ? 12.916 -8.975 0.030 1.00 82.75 88 TYR A O 1
ATOM 695 N N . MET A 1 89 ? 13.048 -11.190 0.331 1.00 84.88 89 MET A N 1
ATOM 696 C CA . MET A 1 89 ? 13.563 -11.507 -0.998 1.00 84.88 89 MET A CA 1
ATOM 697 C C . MET A 1 89 ? 12.564 -11.113 -2.089 1.00 84.88 89 MET A C 1
ATOM 699 O O . MET A 1 89 ? 12.927 -10.421 -3.032 1.00 84.88 89 MET A O 1
ATOM 703 N N . TYR A 1 90 ? 11.296 -11.487 -1.932 1.00 86.69 90 TYR A N 1
ATOM 704 C CA . TYR A 1 90 ? 10.213 -11.127 -2.838 1.00 86.69 90 TYR A CA 1
ATOM 705 C C . TYR A 1 90 ? 10.061 -9.607 -2.942 1.00 86.69 90 TYR A C 1
ATOM 707 O O . TYR A 1 90 ? 10.040 -9.065 -4.047 1.00 86.69 90 TYR A O 1
ATOM 715 N N . ALA A 1 91 ? 10.025 -8.904 -1.807 1.00 87.00 91 ALA A N 1
ATOM 716 C CA . ALA A 1 91 ? 9.937 -7.450 -1.783 1.00 87.00 91 ALA A CA 1
ATOM 717 C C . ALA A 1 91 ? 11.143 -6.793 -2.467 1.00 87.00 91 ALA A C 1
ATOM 719 O O . ALA A 1 91 ? 10.960 -5.905 -3.298 1.00 87.00 91 ALA A O 1
ATOM 720 N N . SER A 1 92 ? 12.364 -7.244 -2.171 1.00 86.88 92 SER A N 1
ATOM 721 C CA . SER A 1 92 ? 13.591 -6.712 -2.767 1.00 86.88 92 SER A CA 1
ATOM 722 C C . SER A 1 92 ? 13.670 -6.972 -4.269 1.00 86.88 92 SER A C 1
ATOM 724 O O . SER A 1 92 ? 13.947 -6.037 -5.014 1.00 86.88 92 SER A O 1
ATOM 726 N N . ILE A 1 93 ? 13.383 -8.194 -4.730 1.00 91.88 93 ILE A N 1
ATOM 727 C CA . ILE A 1 93 ? 13.388 -8.539 -6.160 1.00 91.88 93 ILE A CA 1
ATOM 728 C C . ILE A 1 93 ? 12.339 -7.714 -6.899 1.00 91.88 93 ILE A C 1
ATOM 730 O O . ILE A 1 93 ? 12.649 -7.092 -7.909 1.00 91.88 93 ILE A O 1
ATOM 734 N N . THR A 1 94 ? 11.111 -7.660 -6.386 1.00 89.06 94 THR A N 1
ATOM 735 C CA . THR A 1 94 ? 10.023 -6.950 -7.068 1.00 89.06 94 THR A CA 1
ATOM 736 C C . THR A 1 94 ? 10.287 -5.443 -7.110 1.00 89.06 94 THR A C 1
ATOM 738 O O . THR A 1 94 ? 10.083 -4.800 -8.140 1.00 89.06 94 THR A O 1
ATOM 741 N N . THR A 1 95 ? 10.824 -4.879 -6.024 1.00 89.69 95 THR A N 1
ATOM 742 C CA . THR A 1 95 ? 11.256 -3.474 -5.974 1.00 89.69 95 THR A CA 1
ATOM 743 C C . THR A 1 95 ? 12.374 -3.216 -6.982 1.00 89.69 95 THR A C 1
ATOM 745 O O . THR A 1 95 ? 12.292 -2.273 -7.764 1.00 89.69 95 THR A O 1
ATOM 748 N N . PHE A 1 96 ? 13.386 -4.083 -7.026 1.00 93.62 96 PHE A N 1
ATOM 749 C CA . PHE A 1 96 ? 14.488 -3.974 -7.977 1.00 93.62 96 PHE A CA 1
ATOM 750 C C . PHE A 1 96 ? 14.007 -4.042 -9.432 1.00 93.62 96 PHE A C 1
ATOM 752 O O . PHE A 1 96 ? 14.366 -3.176 -10.222 1.00 93.62 96 PHE A O 1
ATOM 759 N N . VAL A 1 97 ? 13.149 -5.006 -9.778 1.00 93.06 97 VAL A N 1
ATOM 760 C CA . VAL A 1 97 ? 12.558 -5.135 -11.123 1.00 93.06 97 VAL A CA 1
ATOM 761 C C . VAL A 1 97 ? 11.757 -3.888 -11.494 1.00 93.06 97 VAL A C 1
ATOM 763 O O . VAL A 1 97 ? 11.845 -3.416 -12.625 1.00 93.06 97 VAL A O 1
ATOM 766 N N . THR A 1 98 ? 11.027 -3.312 -10.539 1.00 92.94 98 THR A N 1
ATOM 767 C CA . THR A 1 98 ? 10.255 -2.082 -10.756 1.00 92.94 98 THR A CA 1
ATOM 768 C C . THR A 1 98 ? 11.158 -0.896 -11.071 1.00 92.94 98 THR A C 1
ATOM 770 O O . THR A 1 98 ? 10.943 -0.203 -12.063 1.00 92.94 98 THR A O 1
ATOM 773 N N . PHE A 1 99 ? 12.200 -0.675 -10.267 1.00 93.56 99 PHE A N 1
ATOM 774 C CA . PHE A 1 99 ? 13.160 0.398 -10.521 1.00 93.56 99 PHE A CA 1
ATOM 775 C C . PHE A 1 99 ? 13.955 0.172 -11.806 1.00 93.56 99 PHE A C 1
ATOM 777 O O . PHE A 1 99 ? 14.193 1.127 -12.541 1.00 93.56 99 PHE A O 1
ATOM 784 N N . LEU A 1 100 ? 14.318 -1.075 -12.111 1.00 94.75 100 LEU A N 1
ATOM 785 C CA . LEU A 1 100 ? 14.976 -1.430 -13.364 1.00 94.75 100 LEU A CA 1
ATOM 786 C C . LEU A 1 100 ? 14.082 -1.107 -14.564 1.00 94.75 100 LEU A C 1
ATOM 788 O O . LEU A 1 100 ? 14.551 -0.524 -15.536 1.00 94.75 100 LEU A O 1
ATOM 792 N N . TYR A 1 101 ? 12.793 -1.431 -14.489 1.00 93.12 101 TYR A N 1
ATOM 793 C CA . TYR A 1 101 ? 11.840 -1.091 -15.537 1.00 93.12 101 TYR A CA 1
ATOM 794 C C . TYR A 1 101 ? 11.713 0.425 -15.726 1.00 93.12 101 TYR A C 1
ATOM 796 O O . TYR A 1 101 ? 11.817 0.909 -16.851 1.00 93.12 101 TYR A O 1
ATOM 804 N N . ILE A 1 102 ? 11.558 1.185 -14.634 1.00 92.94 102 ILE A N 1
ATOM 805 C CA . ILE A 1 102 ? 11.499 2.655 -14.682 1.00 92.94 102 ILE A CA 1
ATOM 806 C C . ILE A 1 102 ? 12.777 3.221 -15.312 1.00 92.94 102 ILE A C 1
ATOM 808 O O . ILE A 1 102 ? 12.703 4.095 -16.173 1.00 92.94 102 ILE A O 1
ATOM 812 N N . PHE A 1 103 ? 13.943 2.700 -14.928 1.00 94.00 103 PHE A N 1
ATOM 813 C CA . PHE A 1 103 ? 15.225 3.090 -15.503 1.00 94.00 103 PHE A CA 1
ATOM 814 C C . PHE A 1 103 ? 15.273 2.834 -17.018 1.00 94.00 103 PHE A C 1
ATOM 816 O O . PHE A 1 103 ? 15.600 3.743 -17.778 1.00 94.00 103 PHE A O 1
ATOM 823 N N . LEU A 1 104 ? 14.890 1.638 -17.475 1.00 93.19 104 LEU A N 1
ATOM 824 C CA . LEU A 1 104 ? 14.873 1.298 -18.902 1.00 93.19 104 LEU A CA 1
ATOM 825 C C . LEU A 1 104 ? 13.918 2.195 -19.695 1.00 93.19 104 LEU A C 1
ATOM 827 O O . LEU A 1 104 ? 14.294 2.691 -20.749 1.00 93.19 104 LEU A O 1
ATOM 831 N N . VAL A 1 105 ? 12.716 2.453 -19.179 1.00 92.38 105 VAL A N 1
ATOM 832 C CA . VAL A 1 105 ? 11.731 3.312 -19.855 1.00 92.38 105 VAL A CA 1
ATOM 833 C C . VAL A 1 105 ? 12.165 4.781 -19.895 1.00 92.38 105 VAL A C 1
ATOM 835 O O . VAL A 1 105 ? 11.822 5.493 -20.832 1.00 92.38 105 VAL A O 1
ATOM 838 N N . THR A 1 106 ? 12.940 5.233 -18.905 1.00 90.75 106 THR A N 1
ATOM 839 C CA . THR A 1 106 ? 13.400 6.628 -18.811 1.00 90.75 106 THR A CA 1
ATOM 840 C C . THR A 1 106 ? 14.615 6.906 -19.697 1.00 90.75 106 THR A C 1
ATOM 842 O O . THR A 1 106 ? 14.710 7.978 -20.290 1.00 90.75 106 THR A O 1
ATOM 845 N N . PHE A 1 107 ? 15.566 5.971 -19.766 1.00 91.06 107 PHE A N 1
ATOM 846 C CA . PHE A 1 107 ? 16.860 6.204 -20.418 1.00 91.06 107 PHE A CA 1
ATOM 847 C C . PHE A 1 107 ? 17.022 5.502 -21.770 1.00 91.06 107 PHE A C 1
ATOM 849 O O . PHE A 1 107 ? 17.941 5.843 -22.514 1.00 91.06 107 PHE A O 1
ATOM 856 N N . TRP A 1 108 ? 16.167 4.535 -22.108 1.00 91.38 108 TRP A N 1
ATOM 857 C CA . TRP A 1 108 ? 16.242 3.811 -23.377 1.00 91.38 108 TRP A CA 1
ATOM 858 C C . TRP A 1 108 ? 15.223 4.335 -24.390 1.00 91.38 108 TRP A C 1
ATOM 860 O O . TRP A 1 108 ? 14.120 4.745 -24.035 1.00 91.38 108 TRP A O 1
ATOM 870 N N . THR A 1 109 ? 15.565 4.287 -25.679 1.00 88.44 109 THR A N 1
ATOM 871 C CA . THR A 1 109 ? 14.634 4.658 -26.749 1.00 88.44 109 THR A CA 1
ATOM 872 C C . THR A 1 109 ? 13.588 3.564 -26.948 1.00 88.44 109 THR A C 1
ATOM 874 O O . THR A 1 109 ? 13.889 2.442 -27.359 1.00 88.44 109 THR A O 1
ATOM 877 N N . ILE A 1 110 ? 12.333 3.888 -26.647 1.00 89.50 110 ILE A N 1
ATOM 878 C CA . ILE A 1 110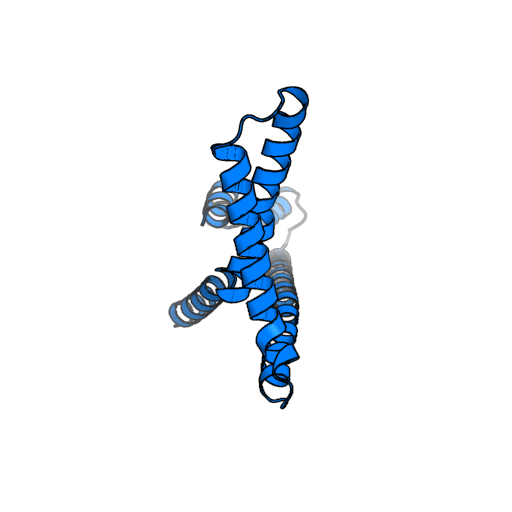 ? 11.205 2.974 -26.826 1.00 89.50 110 ILE A CA 1
ATOM 879 C C . ILE A 1 110 ? 10.615 3.187 -28.228 1.00 89.50 110 ILE A C 1
ATOM 881 O O . ILE A 1 110 ? 10.385 4.334 -28.616 1.00 89.50 110 ILE A O 1
ATOM 885 N N . PRO A 1 111 ? 10.335 2.116 -28.993 1.00 91.50 111 PRO A N 1
ATOM 886 C CA . PRO A 1 111 ? 9.601 2.226 -30.249 1.00 91.50 111 PRO A CA 1
ATOM 887 C C . PRO A 1 111 ? 8.251 2.917 -30.039 1.00 91.50 111 PRO A C 1
ATOM 889 O O . PRO A 1 111 ? 7.553 2.616 -29.074 1.00 91.50 111 PRO A O 1
ATOM 892 N N . GLU A 1 112 ? 7.840 3.790 -30.956 1.00 89.69 112 GLU A N 1
ATOM 893 C CA . GLU A 1 112 ? 6.623 4.606 -30.811 1.00 89.69 112 GLU A CA 1
ATOM 894 C C . GLU A 1 112 ? 5.354 3.761 -30.578 1.00 89.69 112 GLU A C 1
ATOM 896 O O . GLU A 1 112 ? 4.502 4.106 -29.759 1.00 89.69 112 GLU A O 1
ATOM 901 N N . THR A 1 113 ? 5.281 2.578 -31.197 1.00 93.06 113 THR A N 1
ATOM 902 C CA . THR A 1 113 ? 4.199 1.598 -30.993 1.00 93.06 113 THR A CA 1
ATOM 903 C C . THR A 1 113 ? 4.087 1.106 -29.549 1.00 93.06 113 THR A C 1
ATOM 905 O O . THR A 1 113 ? 3.016 0.676 -29.123 1.00 93.06 113 THR A O 1
ATOM 908 N N . ASN A 1 114 ? 5.185 1.159 -28.794 1.00 91.81 114 ASN A N 1
ATOM 909 C CA . ASN A 1 114 ? 5.308 0.573 -27.466 1.00 91.81 114 ASN A CA 1
ATOM 910 C C . ASN A 1 114 ? 5.195 1.604 -26.337 1.00 91.81 114 ASN A C 1
ATOM 912 O O . ASN A 1 114 ? 5.022 1.207 -25.186 1.00 91.81 114 ASN A O 1
ATOM 916 N N . VAL A 1 115 ? 5.229 2.905 -26.644 1.00 92.12 115 VAL A N 1
ATOM 917 C CA . VAL A 1 115 ? 5.189 3.984 -25.639 1.00 92.12 115 VAL A CA 1
ATOM 918 C C . VAL A 1 115 ? 3.936 3.885 -24.764 1.00 92.12 115 VAL A C 1
ATOM 920 O O . VAL A 1 115 ? 4.030 3.875 -23.542 1.00 92.12 115 VAL A O 1
ATOM 923 N N . ARG A 1 116 ? 2.760 3.671 -25.368 1.00 93.50 116 ARG A N 1
ATOM 924 C CA . ARG A 1 116 ? 1.498 3.540 -24.613 1.00 93.50 116 ARG A CA 1
ATOM 925 C C . ARG A 1 116 ? 1.472 2.336 -23.672 1.00 93.50 116 ARG A C 1
ATOM 927 O O . ARG A 1 116 ? 0.890 2.408 -22.587 1.00 93.50 116 ARG A O 1
ATOM 934 N N . PHE A 1 117 ? 2.075 1.223 -24.088 1.00 93.31 117 PHE A N 1
ATOM 935 C CA . PHE A 1 117 ? 2.226 0.058 -23.220 1.00 93.31 117 PHE A CA 1
ATOM 936 C C . PHE A 1 117 ? 3.182 0.377 -22.071 1.00 93.31 117 PHE A C 1
ATOM 938 O O . PHE A 1 117 ? 2.886 0.032 -20.927 1.00 93.31 117 PHE A O 1
ATOM 945 N N . ALA A 1 118 ? 4.270 1.097 -22.361 1.00 93.12 118 ALA A N 1
ATOM 946 C CA . ALA A 1 118 ? 5.247 1.485 -21.360 1.00 93.12 118 ALA A CA 1
ATOM 947 C C . ALA A 1 118 ? 4.629 2.360 -20.258 1.00 93.12 118 ALA A C 1
ATOM 949 O O . ALA A 1 118 ? 4.790 2.041 -19.078 1.00 93.12 118 ALA A O 1
ATOM 950 N N . ASP A 1 119 ? 3.849 3.375 -20.643 1.00 92.00 119 ASP A N 1
ATOM 951 C CA . ASP A 1 119 ? 3.149 4.287 -19.730 1.00 92.00 119 ASP A CA 1
ATOM 952 C C . ASP A 1 119 ? 2.113 3.565 -18.862 1.00 92.00 119 ASP A C 1
ATOM 954 O O . ASP A 1 119 ? 2.014 3.803 -17.657 1.00 92.00 119 ASP A O 1
ATOM 958 N N . THR A 1 120 ? 1.355 2.639 -19.456 1.00 94.31 120 THR A N 1
ATOM 959 C CA . THR A 1 120 ? 0.331 1.867 -18.734 1.00 94.31 120 THR A CA 1
ATOM 960 C C . THR A 1 120 ? 0.966 0.987 -17.656 1.00 94.31 120 THR A C 1
ATOM 962 O O . THR A 1 120 ? 0.502 0.956 -16.514 1.00 94.31 120 THR A O 1
ATOM 965 N N . VAL A 1 121 ? 2.057 0.294 -17.995 1.00 94.00 121 VAL A N 1
ATOM 966 C CA . VAL A 1 121 ? 2.791 -0.555 -17.046 1.00 94.00 121 VAL A CA 1
ATOM 967 C C . VAL A 1 121 ? 3.480 0.291 -15.976 1.00 94.00 121 VAL A C 1
ATOM 969 O O . VAL A 1 121 ? 3.447 -0.074 -14.802 1.00 94.00 121 VAL A O 1
ATOM 972 N N . LEU A 1 122 ? 4.045 1.446 -16.343 1.00 93.56 122 LEU A N 1
ATOM 973 C CA . LEU A 1 122 ? 4.652 2.377 -15.392 1.00 93.56 122 LEU A CA 1
ATOM 974 C C . LEU A 1 122 ? 3.617 2.883 -14.378 1.00 93.56 122 LEU A C 1
ATOM 976 O O . LEU A 1 122 ? 3.864 2.836 -13.172 1.00 93.56 122 LEU A O 1
ATOM 980 N N . GLY A 1 123 ? 2.429 3.279 -14.844 1.00 92.62 123 GLY A N 1
ATOM 981 C CA . GLY A 1 123 ? 1.317 3.672 -13.977 1.00 92.62 123 GLY A CA 1
ATOM 982 C C . GLY A 1 123 ? 0.880 2.551 -13.030 1.00 92.62 123 GLY A C 1
ATOM 983 O O . GLY A 1 123 ? 0.703 2.786 -11.834 1.00 92.62 123 GLY A O 1
ATOM 984 N N . PHE A 1 124 ? 0.778 1.317 -13.530 1.00 93.81 124 PHE A N 1
ATOM 985 C CA . PHE A 1 124 ? 0.455 0.144 -12.713 1.00 93.81 124 PHE A CA 1
ATOM 986 C C . PHE A 1 124 ? 1.522 -0.143 -11.640 1.00 93.81 124 PHE A C 1
ATOM 988 O O . PHE A 1 124 ? 1.189 -0.397 -10.479 1.00 93.81 124 PHE A O 1
ATOM 995 N N . PHE A 1 125 ? 2.808 -0.062 -11.989 1.00 93.12 125 PHE A N 1
ATOM 996 C CA . PHE A 1 125 ? 3.901 -0.281 -11.041 1.00 93.12 125 PHE A CA 1
ATOM 997 C C . PHE A 1 125 ? 3.917 0.752 -9.914 1.00 93.12 125 PHE A C 1
ATOM 999 O O . PHE A 1 125 ? 4.063 0.375 -8.749 1.00 93.12 125 PHE A O 1
ATOM 1006 N N . LEU A 1 126 ? 3.705 2.031 -10.231 1.00 89.88 126 LEU A N 1
ATOM 1007 C CA . LEU A 1 126 ? 3.637 3.089 -9.224 1.00 89.88 126 LEU A CA 1
ATOM 1008 C C . LEU A 1 126 ? 2.377 2.976 -8.353 1.00 89.88 126 LEU A C 1
ATOM 1010 O O . LEU A 1 126 ? 2.464 3.033 -7.127 1.00 89.88 126 LEU A O 1
ATOM 1014 N N . GLY A 1 127 ? 1.209 2.808 -8.980 1.00 86.75 127 GLY A N 1
ATOM 1015 C CA . GLY A 1 127 ? -0.084 2.891 -8.301 1.00 86.75 127 GLY A CA 1
ATOM 1016 C C . GLY A 1 127 ? -0.485 1.628 -7.543 1.00 86.75 127 GLY A C 1
ATOM 1017 O O . GLY A 1 127 ? -1.100 1.717 -6.485 1.00 86.75 127 GLY A O 1
ATOM 1018 N N . THR A 1 128 ? -0.141 0.449 -8.057 1.00 89.44 128 THR A N 1
ATOM 1019 C CA . THR A 1 128 ? -0.559 -0.828 -7.465 1.00 89.44 128 THR A CA 1
ATOM 1020 C C . THR A 1 128 ? 0.600 -1.516 -6.772 1.00 89.44 128 THR A C 1
ATOM 1022 O O . THR A 1 128 ? 0.513 -1.829 -5.584 1.00 89.44 128 T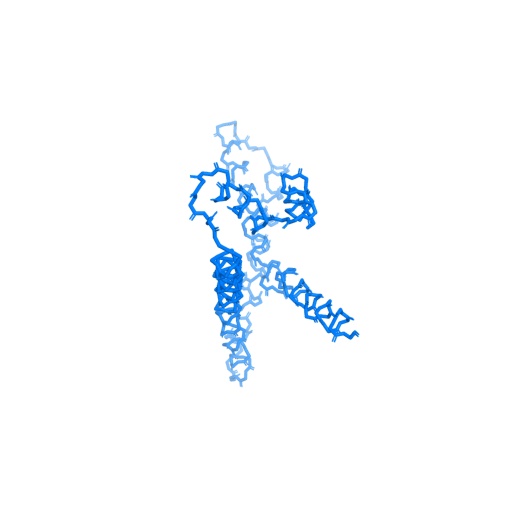HR A O 1
ATOM 1025 N N . LEU A 1 129 ? 1.694 -1.758 -7.491 1.00 88.62 129 LEU A N 1
ATOM 1026 C CA . LEU A 1 129 ? 2.747 -2.640 -7.000 1.00 88.62 129 LEU A CA 1
ATOM 1027 C C . LEU A 1 129 ? 3.554 -2.000 -5.858 1.00 88.62 129 LEU A C 1
ATOM 1029 O O . LEU A 1 129 ? 3.639 -2.581 -4.774 1.00 88.62 129 LEU A O 1
ATOM 1033 N N . LEU A 1 130 ? 4.076 -0.782 -6.048 1.00 87.06 130 LEU A N 1
ATOM 1034 C CA . LEU A 1 130 ? 4.806 -0.069 -4.992 1.00 87.06 130 LEU A CA 1
ATOM 1035 C C . LEU A 1 130 ? 3.893 0.292 -3.817 1.00 87.06 130 LEU A C 1
ATOM 1037 O O . LEU A 1 130 ? 4.277 0.101 -2.663 1.00 87.06 130 LEU A O 1
ATOM 1041 N N . ALA A 1 131 ? 2.666 0.742 -4.091 1.00 86.81 131 ALA A N 1
ATOM 1042 C CA . ALA A 1 131 ? 1.692 1.062 -3.050 1.00 86.81 131 ALA A CA 1
ATOM 1043 C C . ALA A 1 131 ? 1.367 -0.156 -2.168 1.00 86.81 131 ALA A C 1
ATOM 1045 O O . ALA A 1 131 ? 1.281 -0.024 -0.945 1.00 86.81 131 ALA A O 1
ATOM 1046 N N . THR A 1 132 ? 1.249 -1.348 -2.761 1.00 85.50 132 THR A N 1
ATOM 1047 C CA . THR A 1 132 ? 1.001 -2.601 -2.030 1.00 85.50 132 THR A CA 1
ATOM 1048 C C . THR A 1 132 ? 2.188 -2.966 -1.143 1.00 85.50 132 THR A C 1
ATOM 1050 O O . THR A 1 132 ? 1.993 -3.281 0.029 1.00 85.50 132 THR A O 1
ATOM 1053 N N . ILE A 1 133 ? 3.420 -2.868 -1.658 1.00 85.19 133 ILE A N 1
ATOM 1054 C CA . ILE A 1 133 ? 4.641 -3.141 -0.882 1.00 85.19 133 ILE A CA 1
ATOM 1055 C C . ILE A 1 133 ? 4.761 -2.160 0.293 1.00 85.19 133 ILE A C 1
ATOM 1057 O O . ILE A 1 133 ? 4.952 -2.586 1.432 1.00 85.19 133 ILE A O 1
ATOM 1061 N N . ILE A 1 134 ? 4.591 -0.857 0.051 1.00 83.31 134 ILE A N 1
ATOM 1062 C CA . ILE A 1 134 ? 4.642 0.164 1.109 1.00 83.31 134 ILE A CA 1
ATOM 1063 C C . ILE A 1 134 ? 3.562 -0.109 2.162 1.00 83.31 134 ILE A C 1
ATOM 1065 O O . ILE A 1 134 ? 3.857 -0.127 3.356 1.00 83.31 134 ILE A O 1
ATOM 1069 N N . THR A 1 135 ? 2.333 -0.398 1.730 1.00 82.38 135 THR A N 1
ATOM 1070 C CA . THR A 1 135 ? 1.214 -0.720 2.629 1.00 82.38 135 THR A CA 1
ATOM 1071 C C . THR A 1 135 ? 1.483 -1.981 3.449 1.00 82.38 135 THR A C 1
ATOM 1073 O O . THR A 1 135 ? 1.119 -2.034 4.621 1.00 82.38 135 THR A O 1
ATOM 1076 N N . PHE A 1 136 ? 2.142 -2.987 2.874 1.00 79.88 136 PHE A N 1
ATOM 1077 C CA . PHE A 1 136 ? 2.498 -4.218 3.575 1.00 79.88 136 PHE A CA 1
ATOM 1078 C C . PHE A 1 136 ? 3.536 -3.985 4.686 1.00 79.88 136 PHE A C 1
ATOM 1080 O O . PHE A 1 136 ? 3.378 -4.513 5.787 1.00 79.88 136 PHE A O 1
ATOM 1087 N N . PHE A 1 137 ? 4.584 -3.193 4.428 1.00 76.25 137 PHE A N 1
ATOM 1088 C CA . PHE A 1 137 ? 5.658 -2.963 5.407 1.00 76.25 137 PHE A CA 1
ATOM 1089 C C . PHE A 1 137 ? 5.332 -1.883 6.442 1.00 76.25 137 PHE A C 1
ATOM 1091 O O . PHE A 1 137 ? 5.654 -2.057 7.616 1.00 76.25 137 PHE A O 1
ATOM 1098 N N . PHE A 1 138 ? 4.707 -0.781 6.027 1.00 75.12 138 PHE A N 1
ATOM 1099 C CA . PHE A 1 138 ? 4.444 0.376 6.892 1.00 75.12 138 PHE A CA 1
ATOM 1100 C C . PHE A 1 138 ? 3.005 0.424 7.416 1.00 75.12 138 PHE A C 1
ATOM 1102 O O . PHE A 1 138 ? 2.703 1.197 8.325 1.00 75.12 138 PHE A O 1
ATOM 1109 N N . GLY A 1 139 ? 2.127 -0.433 6.892 1.00 68.25 139 GLY A N 1
ATOM 1110 C CA . GLY A 1 139 ? 0.706 -0.417 7.206 1.00 68.25 139 GLY A CA 1
ATOM 1111 C C . GLY A 1 139 ? -0.031 0.727 6.508 1.00 68.25 139 GLY A C 1
ATOM 1112 O O . GLY A 1 139 ? 0.542 1.733 6.095 1.00 68.25 139 GLY A O 1
ATOM 1113 N N . SER A 1 140 ? -1.349 0.586 6.383 1.00 64.19 140 SER A N 1
ATOM 1114 C CA . SER A 1 140 ? -2.215 1.679 5.936 1.00 64.19 140 SER A CA 1
ATOM 1115 C C . SER A 1 140 ? -2.387 2.717 7.053 1.00 64.19 140 SER A C 1
ATOM 1117 O O . SER A 1 140 ? -2.618 2.344 8.209 1.00 64.19 140 SER A O 1
ATOM 1119 N N . SER A 1 141 ? -2.410 4.006 6.709 1.00 58.62 141 SER A N 1
ATOM 1120 C CA . SER A 1 141 ? -2.696 5.132 7.622 1.00 58.62 141 SER A CA 1
ATOM 1121 C C . SER A 1 141 ? -4.029 5.021 8.393 1.00 58.62 141 SER A C 1
ATOM 1123 O O . SER A 1 141 ? -4.233 5.716 9.389 1.00 58.62 141 SER A O 1
ATOM 1125 N N . SER A 1 142 ? -4.918 4.103 7.999 1.00 54.62 142 SER A N 1
ATOM 1126 C CA . SER A 1 142 ? -6.186 3.772 8.664 1.00 54.62 142 SER A CA 1
ATOM 1127 C C . SER A 1 142 ? -6.044 3.366 10.141 1.00 54.62 142 SER A C 1
ATOM 1129 O O . SER A 1 142 ? -6.938 3.648 10.934 1.00 54.62 142 SER A O 1
ATOM 1131 N N . SER A 1 143 ? -4.922 2.756 10.546 1.00 56.66 143 SER A N 1
ATOM 1132 C CA . SER A 1 143 ? -4.692 2.365 11.952 1.00 56.66 143 SER A CA 1
ATOM 1133 C C . SER A 1 143 ? -4.501 3.580 12.873 1.00 56.66 143 SER A C 1
ATOM 1135 O O . SER A 1 143 ? -4.992 3.603 14.005 1.00 56.66 143 SER A O 1
ATOM 1137 N N . SER A 1 144 ? -3.856 4.637 12.369 1.00 55.47 144 SER A N 1
ATOM 1138 C CA . SER A 1 144 ? -3.706 5.902 13.095 1.00 55.47 144 SER A CA 1
ATOM 1139 C C . SER A 1 144 ? -5.049 6.614 13.252 1.00 55.47 144 SER A C 1
ATOM 1141 O O . SER A 1 144 ? -5.363 7.068 14.346 1.00 55.47 144 SER A O 1
ATOM 1143 N N . LEU A 1 145 ? -5.883 6.624 12.205 1.00 55.03 145 LEU A N 1
ATOM 1144 C CA . LEU A 1 145 ? -7.234 7.196 12.262 1.00 55.03 145 LEU A CA 1
ATOM 1145 C C . LEU A 1 145 ? -8.123 6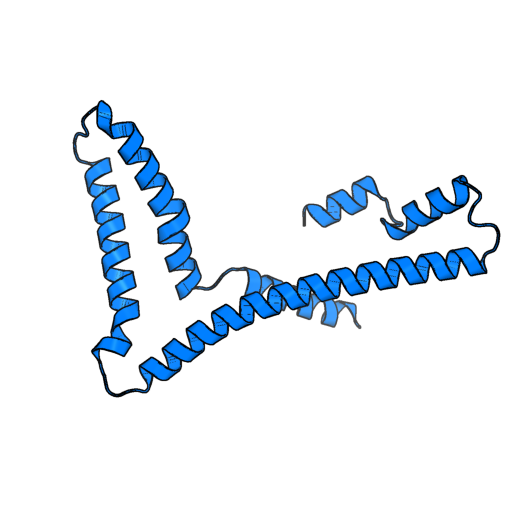.491 13.297 1.00 55.03 145 LEU A C 1
ATOM 1147 O O . LEU A 1 145 ? -8.805 7.165 14.066 1.00 55.03 145 LEU A O 1
ATOM 1151 N N . ALA A 1 146 ? -8.073 5.157 13.374 1.00 62.88 146 ALA A N 1
ATOM 1152 C CA . ALA A 1 146 ? -8.818 4.395 14.376 1.00 62.88 146 ALA A CA 1
ATOM 1153 C C . ALA A 1 146 ? -8.382 4.746 15.811 1.00 62.88 146 ALA A C 1
ATOM 1155 O O . ALA A 1 146 ? -9.222 4.939 16.690 1.00 62.88 146 ALA A O 1
ATOM 1156 N N . LYS A 1 147 ? -7.073 4.906 16.051 1.00 63.00 147 LYS A N 1
ATOM 1157 C CA . LYS A 1 147 ? -6.544 5.355 17.351 1.00 63.00 147 LYS A CA 1
ATOM 1158 C C . LYS A 1 147 ? -6.997 6.777 17.684 1.00 63.00 147 LYS A C 1
ATOM 1160 O O . LYS A 1 147 ? -7.426 7.021 18.807 1.00 63.00 147 LYS A O 1
ATOM 1165 N N . THR A 1 148 ? -6.963 7.694 16.717 1.00 70.38 148 THR A N 1
ATOM 1166 C CA . THR A 1 148 ? -7.433 9.075 16.900 1.00 70.38 148 THR A CA 1
ATOM 1167 C C . THR A 1 148 ? -8.923 9.131 17.234 1.00 70.38 148 THR A C 1
ATOM 1169 O O . THR A 1 148 ? -9.309 9.882 18.120 1.00 70.38 148 THR A O 1
ATOM 1172 N N . GLN A 1 149 ? -9.759 8.304 16.600 1.00 68.44 149 GLN A N 1
ATOM 1173 C CA . GLN A 1 149 ? -11.197 8.239 16.894 1.00 68.44 149 GLN A CA 1
ATOM 1174 C C . GLN A 1 149 ? -11.501 7.686 18.293 1.00 68.44 149 GLN A C 1
ATOM 1176 O O . GLN A 1 149 ? -12.413 8.171 18.957 1.00 68.44 149 GLN A O 1
ATOM 1181 N N . VAL A 1 150 ? -10.742 6.690 18.765 1.00 74.38 150 VAL A N 1
ATOM 1182 C CA . VAL A 1 150 ? -10.872 6.185 20.143 1.00 74.38 150 VAL A CA 1
ATOM 1183 C C . VAL A 1 150 ? -10.447 7.255 21.149 1.00 74.38 150 VAL A C 1
ATOM 1185 O O . VAL A 1 150 ? -11.136 7.461 22.143 1.00 74.38 150 VAL A O 1
ATOM 1188 N N . ILE A 1 151 ? -9.354 7.973 20.875 1.00 77.12 151 ILE A N 1
ATOM 1189 C CA . ILE A 1 151 ? -8.896 9.084 21.719 1.00 77.12 151 ILE A CA 1
ATOM 1190 C C . ILE A 1 151 ? -9.940 10.208 21.751 1.00 77.12 151 ILE A C 1
ATOM 1192 O O . ILE A 1 151 ? -10.278 10.670 22.834 1.00 77.12 151 ILE A O 1
ATOM 1196 N N . ASP A 1 152 ? -10.510 10.601 20.610 1.00 77.06 152 ASP A N 1
ATOM 1197 C CA . ASP A 1 152 ? -11.555 11.632 20.548 1.00 77.06 152 ASP A CA 1
ATOM 1198 C C . ASP A 1 152 ? -12.810 11.221 21.338 1.00 77.06 152 ASP A C 1
ATOM 1200 O O . ASP A 1 152 ? -13.337 12.016 22.113 1.00 77.06 152 ASP A O 1
ATOM 1204 N N . LYS A 1 153 ? -13.229 9.948 21.254 1.00 74.62 153 LYS A N 1
ATOM 1205 C CA . LYS A 1 153 ? -14.328 9.404 22.076 1.00 74.62 153 LYS A CA 1
ATOM 1206 C C . LYS A 1 153 ? -14.017 9.410 23.578 1.00 74.62 153 LYS A C 1
ATOM 1208 O O . LYS A 1 153 ? -14.913 9.671 24.372 1.00 74.62 153 LYS A O 1
ATOM 1213 N N . LEU A 1 154 ? -12.774 9.138 23.979 1.00 75.25 154 LEU A N 1
ATOM 1214 C CA . LEU A 1 154 ? -12.356 9.165 25.388 1.00 75.25 154 LEU A CA 1
ATOM 1215 C C . LEU A 1 154 ? -12.205 10.590 25.938 1.00 75.25 154 LEU A C 1
ATOM 1217 O O . LEU A 1 154 ? -12.425 10.809 27.126 1.00 75.25 154 LEU A O 1
ATOM 1221 N N . VAL A 1 155 ? -11.826 11.547 25.088 1.00 77.38 155 VAL A N 1
ATOM 1222 C CA . VAL A 1 155 ? -11.674 12.962 25.455 1.00 77.38 155 VAL A CA 1
ATOM 1223 C C . VAL A 1 155 ? -13.028 13.670 25.514 1.00 77.38 155 VAL A C 1
ATOM 1225 O O . VAL A 1 155 ? -13.246 14.446 26.434 1.00 77.38 155 VAL A O 1
ATOM 1228 N N . ARG A 1 156 ? -13.946 13.382 24.581 1.00 70.06 156 ARG A N 1
ATOM 1229 C CA . ARG A 1 156 ? -15.312 13.947 24.552 1.00 70.06 156 ARG A CA 1
ATOM 1230 C C . ARG A 1 156 ? -16.312 13.209 25.448 1.00 70.06 156 ARG A C 1
ATOM 1232 O O . ARG A 1 156 ? -17.426 13.682 25.629 1.00 70.06 156 ARG A O 1
ATOM 1239 N N . GLY A 1 157 ? -15.944 12.027 25.946 1.00 56.75 157 GLY A N 1
ATOM 1240 C CA . GLY A 1 157 ? -16.730 11.229 26.893 1.00 56.75 157 GLY A CA 1
ATOM 1241 C C . GLY A 1 157 ? -16.506 11.595 28.367 1.00 56.75 157 GLY A C 1
ATOM 1242 O O . GLY A 1 157 ? -16.955 10.855 29.241 1.00 56.75 157 GLY A O 1
ATOM 1243 N N . LYS A 1 158 ? -15.791 12.691 28.640 1.00 43.12 158 LYS A N 1
ATOM 1244 C CA . LYS A 1 158 ? -15.718 13.382 29.933 1.00 43.12 158 LYS A CA 1
ATOM 1245 C C . LYS A 1 158 ? -16.368 14.750 29.798 1.00 43.12 158 LYS A C 1
ATOM 1247 O O . LYS A 1 158 ? -16.912 15.212 30.821 1.00 43.12 158 LYS A O 1
#

Sequence (158 aa):
MILGDILQGVFGEKGIAGEVVDVLKSSGVIKDPDMELKIRQALQDYELKKSQQDVDLSKIAADDRKSARDMNITSLQQDDKFVKRFIYMYASITTFVTFLYIFLVTFWTIPETNVRFADTVLGFFLGTLLATIITFFFGSSSSSLAKTQVIDKLVRGK

Secondary structure (DSSP, 8-state):
-HHHHHHHHHHGGGHHHHHHHHHHHHTT---SHHHHHHHHHHHHHHHHHHHHHHHHHHHHHHHHHHHHHHHHHHHHHSS-HHHHHHHHHHHHHHHHHHHHHHHHHHHS---HHHHHHHHHHHHHIIIIIIHHHHHHHH--THHHHHHHHHHHHHHHT-

Foldseek 3Di:
DVVVVVQCVPVPPCGPLNVVLVVCVVVVVDDDPVVSVVSSVVVVVVVVVVVVVVVVVVVVVVVVLVVVVVVLVVQCPDPDPCSNCVLVVVLVVLVVVLVVLVVCLVPPDDDPVCVVVSVVVNCCCVPPVVVVSCCSPVNDCVVVVVVVVVVVCVVVVD

Radius of gyration: 25.81 Å; chains: 1; bounding box: 66×45×61 Å